Protein AF-A0A925ZIS6-F1 (afdb_monomer)

Structure (mmCIF, N/CA/C/O backbone):
data_AF-A0A925ZIS6-F1
#
_entry.id   AF-A0A925ZIS6-F1
#
loop_
_atom_site.group_PDB
_atom_site.id
_atom_site.type_symbol
_atom_site.label_atom_id
_atom_site.label_alt_id
_atom_site.label_comp_id
_atom_site.label_asym_id
_atom_site.label_entity_id
_atom_site.label_seq_id
_atom_site.pdbx_PDB_ins_code
_atom_site.Cartn_x
_atom_site.Cartn_y
_atom_site.Cartn_z
_atom_site.occupancy
_atom_site.B_iso_or_equiv
_atom_site.auth_seq_id
_atom_site.auth_comp_id
_atom_site.auth_asym_id
_atom_site.auth_atom_id
_atom_site.pdbx_PDB_model_num
ATOM 1 N N . MET A 1 1 ? 9.873 -11.933 -30.079 1.00 84.50 1 MET A N 1
ATOM 2 C CA . MET A 1 1 ? 8.401 -12.056 -29.984 1.00 84.50 1 MET A CA 1
ATOM 3 C C . MET A 1 1 ? 7.877 -11.234 -28.805 1.00 84.50 1 MET A C 1
ATOM 5 O O . MET A 1 1 ? 7.048 -10.374 -29.050 1.00 84.50 1 MET A O 1
ATOM 9 N N . LEU A 1 2 ? 8.442 -11.383 -27.595 1.00 93.62 2 LEU A N 1
ATOM 10 C CA . LEU A 1 2 ? 8.062 -10.607 -26.399 1.00 93.62 2 LEU A CA 1
ATOM 11 C C . LEU A 1 2 ? 8.342 -9.094 -26.489 1.00 93.62 2 LEU A C 1
ATOM 13 O O . LEU A 1 2 ? 7.431 -8.307 -26.281 1.00 93.62 2 LEU A O 1
ATOM 17 N N . GLU A 1 3 ? 9.557 -8.667 -26.852 1.00 96.12 3 GLU A N 1
ATOM 18 C CA . GLU A 1 3 ? 9.874 -7.224 -26.916 1.00 96.12 3 GLU A CA 1
ATOM 19 C C . GLU A 1 3 ? 8.992 -6.468 -27.918 1.00 96.12 3 GLU A C 1
ATOM 21 O O . GLU A 1 3 ? 8.440 -5.427 -27.593 1.00 96.12 3 GLU A O 1
ATOM 26 N N . LYS A 1 4 ? 8.772 -7.042 -29.109 1.00 96.81 4 LYS A N 1
ATOM 27 C CA . LYS A 1 4 ? 7.873 -6.461 -30.120 1.00 96.81 4 LYS A CA 1
ATOM 28 C C . LYS A 1 4 ? 6.432 -6.339 -29.620 1.00 96.81 4 LYS A C 1
ATOM 30 O O . LYS A 1 4 ? 5.750 -5.387 -29.984 1.00 96.81 4 LYS A O 1
ATOM 35 N N . PHE A 1 5 ? 5.973 -7.307 -28.824 1.00 97.44 5 PHE A N 1
ATOM 36 C CA . PHE A 1 5 ? 4.661 -7.253 -28.185 1.00 97.44 5 PHE A CA 1
ATOM 37 C C . PHE A 1 5 ? 4.609 -6.129 -27.144 1.00 97.44 5 PHE A C 1
ATOM 39 O O . PHE A 1 5 ? 3.707 -5.305 -27.203 1.00 97.44 5 PHE A O 1
ATOM 46 N N . ILE A 1 6 ? 5.616 -6.020 -26.272 1.00 97.75 6 ILE A N 1
ATOM 47 C CA . ILE A 1 6 ? 5.720 -4.932 -25.286 1.00 97.75 6 ILE A CA 1
ATOM 48 C C . ILE A 1 6 ? 5.711 -3.564 -25.975 1.00 97.75 6 ILE A C 1
ATOM 50 O O . ILE A 1 6 ? 4.934 -2.691 -25.611 1.00 97.75 6 ILE A O 1
ATOM 54 N N . GLU A 1 7 ? 6.531 -3.381 -27.007 1.00 96.75 7 GLU A N 1
ATOM 55 C CA . GLU A 1 7 ? 6.580 -2.134 -27.770 1.00 96.75 7 GLU A CA 1
ATOM 56 C C . GLU A 1 7 ? 5.257 -1.824 -28.483 1.00 96.75 7 GLU A C 1
ATOM 58 O O . GLU A 1 7 ? 4.902 -0.657 -28.632 1.00 96.75 7 GLU A O 1
ATOM 63 N N . HIS A 1 8 ? 4.534 -2.847 -28.953 1.00 97.69 8 HIS A N 1
ATOM 64 C CA . HIS A 1 8 ? 3.196 -2.675 -29.517 1.00 97.69 8 HIS A CA 1
ATOM 65 C C . HIS A 1 8 ? 2.206 -2.200 -28.451 1.00 97.69 8 HIS A C 1
ATOM 67 O O . HIS A 1 8 ? 1.573 -1.174 -28.663 1.00 97.69 8 HIS A O 1
ATOM 73 N N . GLU A 1 9 ? 2.144 -2.870 -27.298 1.00 98.06 9 GLU A N 1
ATOM 74 C CA . GLU A 1 9 ? 1.272 -2.502 -26.174 1.00 98.06 9 GLU A CA 1
ATOM 75 C C . GLU A 1 9 ? 1.576 -1.102 -25.636 1.00 98.06 9 GLU A C 1
ATOM 77 O O . GLU A 1 9 ? 0.665 -0.342 -25.320 1.00 98.06 9 GLU A O 1
ATOM 82 N N . MET A 1 10 ? 2.858 -0.736 -25.547 1.00 97.62 10 MET A N 1
ATOM 83 C CA . MET A 1 10 ? 3.256 0.603 -25.122 1.00 97.62 10 MET A CA 1
ATOM 84 C C . MET A 1 10 ? 2.797 1.678 -26.103 1.00 97.62 10 MET A C 1
ATOM 86 O O . MET A 1 10 ? 2.351 2.729 -25.659 1.00 97.62 10 MET A O 1
ATOM 90 N N . ARG A 1 11 ? 2.888 1.424 -27.416 1.00 97.00 11 ARG A N 1
ATOM 91 C CA . ARG A 1 11 ? 2.371 2.352 -28.432 1.00 97.00 11 ARG A CA 1
ATOM 92 C C . ARG A 1 11 ? 0.849 2.424 -28.421 1.00 97.00 11 ARG A C 1
ATOM 94 O O . ARG A 1 11 ? 0.315 3.513 -28.527 1.00 97.00 11 ARG A O 1
ATOM 101 N N . ASP A 1 12 ? 0.170 1.287 -28.302 1.00 98.06 12 ASP A N 1
ATOM 102 C CA . ASP A 1 12 ? -1.295 1.215 -28.310 1.00 98.06 12 ASP A CA 1
ATOM 103 C C . ASP A 1 12 ? -1.922 1.931 -27.101 1.00 98.06 12 ASP A C 1
ATOM 105 O O . ASP A 1 12 ? -2.974 2.553 -27.213 1.00 98.06 12 ASP A O 1
ATOM 109 N N . LYS A 1 13 ? -1.245 1.891 -25.946 1.00 97.75 13 LYS A N 1
ATOM 110 C CA . LYS A 1 13 ? -1.713 2.479 -24.678 1.00 97.75 13 LYS A CA 1
ATOM 111 C C . LYS A 1 13 ? -1.054 3.812 -24.323 1.00 97.75 13 LYS A C 1
ATOM 113 O O . LYS A 1 13 ? -1.213 4.269 -23.191 1.00 97.75 13 LYS A O 1
ATOM 118 N N . ASP A 1 14 ? -0.280 4.392 -25.239 1.00 96.62 14 ASP A N 1
ATOM 119 C CA . ASP A 1 14 ? 0.482 5.628 -25.024 1.00 96.62 14 ASP A CA 1
ATOM 120 C C . ASP A 1 14 ? 1.323 5.614 -23.726 1.00 96.62 14 ASP A C 1
ATOM 122 O O . ASP A 1 14 ? 1.402 6.597 -22.983 1.00 96.62 14 ASP A O 1
ATOM 126 N N . LEU A 1 15 ? 1.965 4.478 -23.422 1.00 96.50 15 LEU A N 1
ATOM 127 C CA . LEU A 1 15 ? 2.800 4.326 -22.230 1.00 96.50 15 LEU A CA 1
ATOM 128 C C . LEU A 1 15 ? 4.192 4.930 -22.479 1.00 96.50 15 LEU A C 1
ATOM 130 O O . LEU A 1 15 ? 4.930 4.430 -23.332 1.00 96.50 15 LEU A O 1
ATOM 134 N N . PRO A 1 16 ? 4.612 5.956 -21.715 1.00 95.88 16 PRO A N 1
ATOM 135 C CA . PRO A 1 16 ? 5.879 6.645 -21.963 1.00 95.88 16 PRO A CA 1
ATOM 136 C C . PRO A 1 16 ? 7.101 5.799 -21.589 1.00 95.88 16 PRO A C 1
ATOM 138 O O . PRO A 1 16 ? 8.155 5.920 -22.214 1.00 95.88 16 PRO A O 1
ATOM 141 N N . ALA A 1 17 ? 6.960 4.943 -20.576 1.00 97.50 17 ALA A N 1
ATOM 142 C CA . ALA A 1 17 ? 8.021 4.097 -20.059 1.00 97.50 17 ALA A CA 1
ATOM 143 C C . ALA A 1 17 ? 7.462 2.812 -19.451 1.00 97.50 17 ALA A C 1
ATOM 145 O O . ALA A 1 17 ? 6.381 2.815 -18.859 1.00 97.50 17 ALA A O 1
ATOM 146 N N . LEU A 1 18 ? 8.241 1.738 -19.541 1.00 97.38 18 LEU A N 1
ATOM 147 C CA . LEU A 1 18 ? 7.979 0.480 -18.857 1.00 97.38 18 LEU A CA 1
ATOM 148 C C . LEU A 1 18 ? 9.302 -0.214 -18.539 1.00 97.38 18 LEU A C 1
ATOM 150 O O . LEU A 1 18 ? 10.153 -0.325 -19.416 1.00 97.38 18 LEU A O 1
ATOM 154 N N . SER A 1 19 ? 9.440 -0.739 -17.326 1.00 97.75 19 SER A N 1
ATOM 155 C CA . SER A 1 19 ? 10.571 -1.588 -16.943 1.00 97.75 19 SER A CA 1
ATOM 156 C C . SER A 1 19 ? 10.059 -2.921 -16.434 1.00 97.75 19 SER A C 1
ATOM 158 O O . SER A 1 19 ? 9.133 -2.969 -15.627 1.00 97.75 19 SER A O 1
ATOM 160 N N . ILE A 1 20 ? 10.640 -4.007 -16.939 1.00 97.50 20 ILE A N 1
ATOM 161 C CA . ILE A 1 20 ? 10.211 -5.374 -16.645 1.00 97.50 20 ILE A CA 1
ATOM 162 C C . ILE A 1 20 ? 11.431 -6.195 -16.251 1.00 97.50 20 ILE A C 1
ATOM 164 O O . ILE A 1 20 ? 12.466 -6.122 -16.913 1.00 97.50 20 ILE A O 1
ATOM 168 N N . ALA A 1 21 ? 11.274 -7.015 -15.215 1.00 97.31 21 ALA A N 1
ATOM 169 C CA . ALA A 1 21 ? 12.175 -8.111 -14.891 1.00 97.31 21 ALA A CA 1
ATOM 170 C C . ALA A 1 21 ? 11.388 -9.428 -14.903 1.00 97.31 21 ALA A C 1
ATOM 172 O O . ALA A 1 21 ? 10.282 -9.499 -14.367 1.00 97.31 21 ALA A O 1
ATOM 173 N N . LEU A 1 22 ? 11.958 -10.458 -15.523 1.00 97.19 22 LEU A N 1
ATOM 174 C CA . LEU A 1 22 ? 11.495 -11.836 -15.450 1.00 97.19 22 LEU A CA 1
ATOM 175 C C . LEU A 1 22 ? 12.420 -12.593 -14.501 1.00 97.19 22 LEU A C 1
ATOM 177 O O . LEU A 1 22 ? 13.633 -12.649 -14.719 1.00 97.19 22 LEU A O 1
ATOM 181 N N . VAL A 1 23 ? 11.830 -13.161 -13.456 1.00 97.75 23 VAL A N 1
ATOM 182 C CA . VAL A 1 23 ? 12.528 -13.966 -12.455 1.00 97.75 23 VAL A CA 1
ATOM 183 C C . VAL A 1 23 ? 12.071 -15.408 -12.607 1.00 97.75 23 VAL A C 1
ATOM 185 O O . VAL A 1 23 ? 10.868 -15.662 -12.654 1.00 97.75 23 VAL A O 1
ATOM 188 N N . ASP A 1 24 ? 13.029 -16.323 -12.696 1.00 97.56 24 ASP A N 1
ATOM 189 C CA . ASP A 1 24 ? 12.806 -17.766 -12.632 1.00 97.56 24 ASP A CA 1
ATOM 190 C C . ASP A 1 24 ? 13.593 -18.322 -11.441 1.00 97.56 24 ASP A C 1
ATOM 192 O O . ASP A 1 24 ? 14.784 -18.034 -11.286 1.00 97.56 24 ASP A O 1
ATOM 196 N N . ASP A 1 25 ? 12.898 -19.043 -10.561 1.00 94.56 25 ASP A N 1
ATOM 197 C CA . ASP A 1 25 ? 13.350 -19.377 -9.205 1.00 94.56 25 ASP A CA 1
ATOM 198 C C . ASP A 1 25 ? 13.858 -18.133 -8.438 1.00 94.56 25 ASP A C 1
ATOM 200 O O . ASP A 1 25 ? 13.067 -17.309 -7.975 1.00 94.56 25 ASP A O 1
ATOM 204 N N . GLN A 1 26 ? 15.177 -17.966 -8.338 1.00 97.00 26 GLN A N 1
ATOM 205 C CA . GLN A 1 26 ? 15.850 -16.872 -7.627 1.00 97.00 26 GLN A CA 1
ATOM 206 C C . GLN A 1 26 ? 16.752 -16.044 -8.553 1.00 97.00 26 GLN A C 1
ATOM 208 O O . GLN A 1 26 ? 17.564 -15.243 -8.085 1.00 97.00 26 GLN A O 1
ATOM 213 N N . GLN A 1 27 ? 16.645 -16.242 -9.870 1.00 97.56 27 GLN A N 1
ATOM 214 C CA . GLN A 1 27 ? 17.498 -15.595 -10.861 1.00 97.56 27 GLN A CA 1
ATOM 215 C C . GLN A 1 27 ? 16.696 -14.687 -11.786 1.00 97.56 27 GLN A C 1
ATOM 217 O O . GLN A 1 27 ? 15.666 -15.066 -12.341 1.00 97.56 27 GLN A O 1
ATOM 222 N N . ILE A 1 28 ? 17.214 -13.478 -12.001 1.00 97.62 28 ILE A N 1
ATOM 223 C CA . ILE A 1 28 ? 16.727 -12.597 -13.061 1.00 97.62 28 ILE A CA 1
ATOM 224 C C .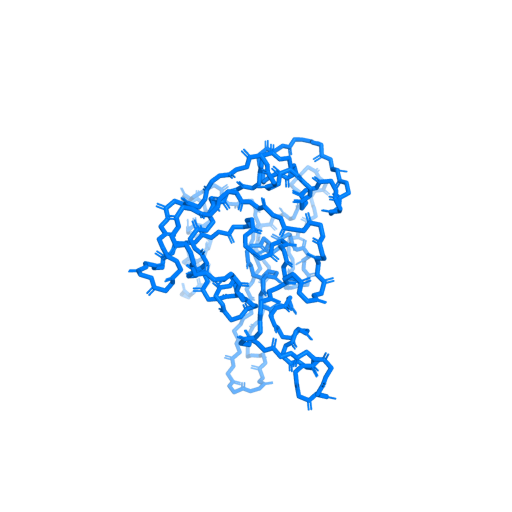 ILE A 1 28 ? 17.235 -13.164 -14.386 1.00 97.62 28 ILE A C 1
ATOM 226 O O . ILE A 1 28 ? 18.411 -13.026 -14.716 1.00 97.62 28 ILE A O 1
ATOM 230 N N . VAL A 1 29 ? 16.351 -13.804 -15.147 1.00 97.62 29 VAL A N 1
ATOM 231 C CA . VAL A 1 29 ? 16.695 -14.393 -16.453 1.00 97.62 29 VAL A CA 1
ATOM 232 C C . VAL A 1 29 ? 16.635 -13.364 -17.582 1.00 97.62 29 VAL A C 1
ATOM 234 O O . VAL A 1 29 ? 17.226 -13.565 -18.641 1.00 97.62 29 VAL A O 1
ATOM 237 N N . TRP A 1 30 ? 15.936 -12.247 -17.361 1.00 97.94 30 TRP A N 1
ATOM 238 C CA . TRP A 1 30 ? 15.875 -11.114 -18.281 1.00 97.94 30 TRP A CA 1
ATOM 239 C C . TRP A 1 30 ? 15.346 -9.868 -17.564 1.00 97.94 30 TRP A C 1
ATOM 241 O O . TRP A 1 30 ? 14.383 -9.959 -16.806 1.00 97.94 30 TRP A O 1
ATOM 251 N N . ALA A 1 31 ? 15.926 -8.697 -17.825 1.00 97.94 31 ALA A N 1
ATOM 252 C CA . ALA A 1 31 ? 15.375 -7.424 -17.374 1.00 97.94 31 ALA A CA 1
ATOM 253 C C . ALA A 1 31 ? 15.691 -6.310 -18.374 1.00 97.94 31 ALA A C 1
ATOM 255 O O . ALA A 1 31 ? 16.788 -6.264 -18.934 1.00 97.94 31 ALA A O 1
ATOM 256 N N . LYS A 1 32 ? 14.723 -5.426 -18.627 1.00 98.19 32 LYS A N 1
ATOM 257 C CA . LYS A 1 32 ? 14.860 -4.350 -19.613 1.00 98.19 32 LYS A CA 1
ATOM 258 C C . LYS A 1 32 ? 13.897 -3.198 -19.340 1.00 98.19 32 LYS A C 1
ATOM 260 O O . LYS A 1 32 ? 12.776 -3.410 -18.879 1.00 98.19 32 LYS A O 1
ATOM 265 N N . GLY A 1 33 ? 14.344 -1.988 -19.671 1.00 98.06 33 GLY A N 1
ATOM 266 C CA . GLY A 1 33 ? 13.502 -0.799 -19.778 1.00 98.06 33 GLY A CA 1
ATOM 267 C C . GLY A 1 33 ? 13.157 -0.477 -21.233 1.00 98.06 33 GLY A C 1
ATOM 268 O O . GLY A 1 33 ? 13.931 -0.755 -22.150 1.00 98.06 33 GLY A O 1
ATOM 269 N N . PHE A 1 34 ? 11.984 0.106 -21.434 1.00 98.06 34 PHE A N 1
ATOM 270 C CA . PHE A 1 34 ? 11.423 0.498 -22.721 1.00 98.06 34 PHE A CA 1
ATOM 271 C C . PHE A 1 34 ? 10.906 1.933 -22.629 1.00 98.06 34 PHE A C 1
ATOM 273 O O . PHE A 1 34 ? 10.336 2.327 -21.610 1.00 98.06 34 PHE A O 1
ATOM 280 N N . GLY A 1 35 ? 11.060 2.702 -23.707 1.00 97.00 35 GLY A N 1
ATOM 281 C CA . GLY A 1 35 ? 10.645 4.104 -23.748 1.00 97.00 35 GLY A CA 1
ATOM 282 C C . GLY A 1 35 ? 11.566 5.028 -22.944 1.00 97.00 35 GLY A C 1
ATOM 283 O O . GLY A 1 35 ? 12.763 4.771 -22.801 1.00 97.00 35 GLY A O 1
ATOM 284 N N . PHE A 1 36 ? 11.007 6.125 -22.438 1.00 97.69 36 PHE A N 1
ATOM 285 C CA . PHE A 1 36 ? 11.748 7.185 -21.757 1.00 97.69 36 PHE A CA 1
ATOM 286 C C . PHE A 1 36 ? 11.130 7.490 -20.396 1.00 97.69 36 PHE A C 1
ATOM 288 O O . PHE A 1 36 ? 9.984 7.928 -20.318 1.00 97.69 36 PHE A O 1
ATOM 295 N N . ALA A 1 37 ? 11.913 7.314 -19.330 1.00 96.50 37 ALA A N 1
ATOM 296 C CA . ALA A 1 37 ? 11.540 7.743 -17.983 1.00 96.50 37 ALA A CA 1
ATOM 297 C C . ALA A 1 37 ? 11.261 9.256 -17.932 1.00 96.50 37 ALA A C 1
ATOM 299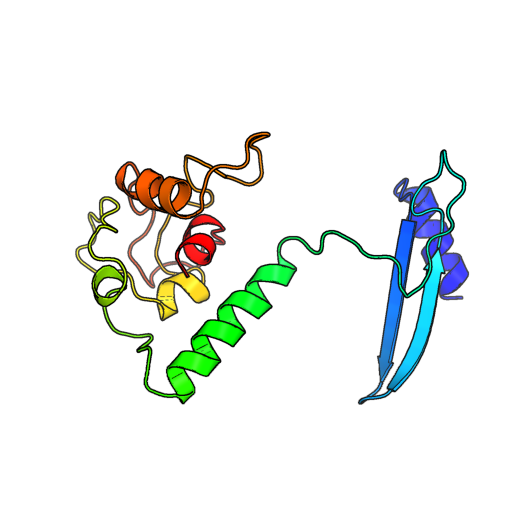 O O . ALA A 1 37 ? 10.370 9.703 -17.213 1.00 96.50 37 ALA A O 1
ATOM 300 N N . ASP A 1 38 ? 11.978 10.027 -18.756 1.00 96.00 38 ASP A N 1
ATOM 301 C CA . ASP A 1 38 ? 11.654 11.414 -19.076 1.00 96.00 38 ASP A CA 1
ATOM 302 C C . ASP A 1 38 ? 11.862 11.657 -20.575 1.00 96.00 38 ASP A C 1
ATOM 304 O O . ASP A 1 38 ? 12.990 11.748 -21.067 1.00 96.00 38 ASP A O 1
ATOM 308 N N . ALA A 1 39 ? 10.761 11.775 -21.317 1.00 92.00 39 ALA A N 1
ATOM 309 C CA . ALA A 1 39 ? 10.801 12.008 -22.757 1.00 92.00 39 ALA A CA 1
ATOM 310 C C . ALA A 1 39 ? 11.357 13.394 -23.134 1.00 92.00 39 ALA A C 1
ATOM 312 O O . ALA A 1 39 ? 11.983 13.531 -24.186 1.00 92.00 39 ALA A O 1
ATOM 313 N N . LYS A 1 40 ? 11.171 14.422 -22.290 1.00 94.75 40 LYS A N 1
ATOM 314 C CA . LYS A 1 40 ? 11.673 15.783 -22.553 1.00 94.75 40 LYS A CA 1
ATOM 315 C C . LYS A 1 40 ? 13.181 15.846 -22.354 1.00 94.75 40 LYS A C 1
ATOM 317 O O . LYS A 1 40 ? 13.887 16.383 -23.205 1.00 94.75 40 LYS A O 1
ATOM 322 N N . ALA A 1 41 ? 13.666 15.260 -21.263 1.00 96.38 41 ALA A N 1
ATOM 323 C CA . ALA A 1 41 ? 15.093 15.149 -20.974 1.00 96.38 41 ALA A CA 1
ATOM 324 C C . ALA A 1 41 ? 15.785 14.024 -21.770 1.00 96.38 41 ALA A C 1
ATOM 326 O O . ALA A 1 41 ? 17.004 13.888 -21.696 1.00 96.38 41 ALA A O 1
ATOM 327 N N . LYS A 1 42 ? 15.022 13.235 -22.545 1.00 95.06 42 LYS A N 1
ATOM 328 C CA . LYS A 1 42 ? 15.485 12.058 -23.301 1.00 95.06 42 LYS A CA 1
ATOM 329 C C . LYS A 1 42 ? 16.199 11.029 -22.421 1.00 95.06 42 LYS A C 1
ATOM 331 O O . LYS A 1 42 ? 17.157 10.395 -22.855 1.00 95.06 42 LYS A O 1
ATOM 336 N N . ILE A 1 43 ? 15.720 10.849 -21.192 1.00 97.69 43 ILE A N 1
ATOM 337 C CA . ILE A 1 43 ? 16.248 9.852 -20.260 1.00 97.69 43 ILE A CA 1
ATOM 338 C C . ILE A 1 43 ? 15.578 8.513 -20.583 1.00 97.69 43 ILE A C 1
ATOM 340 O O . ILE A 1 43 ? 14.362 8.398 -20.388 1.00 97.69 43 ILE A O 1
ATOM 344 N N . PRO A 1 44 ? 16.313 7.511 -21.102 1.00 97.88 44 PRO A N 1
ATOM 345 C CA . PRO A 1 44 ? 15.737 6.205 -21.394 1.00 97.88 44 PRO A CA 1
ATOM 346 C C . PRO A 1 44 ? 15.318 5.514 -20.097 1.00 97.88 44 PRO A C 1
ATOM 348 O O . PRO A 1 44 ? 15.985 5.643 -19.070 1.00 97.88 44 PRO A O 1
ATOM 351 N N . ALA A 1 45 ? 14.220 4.764 -20.145 1.00 98.19 45 ALA A N 1
ATOM 352 C CA . ALA A 1 45 ? 13.913 3.835 -19.067 1.00 98.19 45 ALA A CA 1
ATOM 353 C C . ALA A 1 45 ? 14.886 2.647 -19.114 1.00 98.19 45 ALA A C 1
ATOM 355 O O . ALA A 1 45 ? 15.233 2.144 -20.184 1.00 98.19 45 ALA A O 1
ATOM 356 N N . THR A 1 46 ? 15.293 2.171 -17.945 1.00 98.19 46 THR A N 1
ATOM 357 C CA . THR A 1 46 ? 16.145 0.991 -17.741 1.00 98.19 46 THR A CA 1
ATOM 358 C C . THR A 1 46 ? 15.481 0.044 -16.746 1.00 98.19 46 THR A C 1
ATOM 360 O O . THR A 1 46 ? 14.504 0.419 -16.094 1.00 98.19 46 THR A O 1
ATOM 363 N N . ALA A 1 47 ? 16.000 -1.175 -16.589 1.00 97.50 47 ALA A N 1
ATOM 364 C CA . ALA A 1 47 ? 15.484 -2.114 -15.590 1.00 97.50 47 ALA A CA 1
ATOM 365 C C . ALA A 1 47 ? 15.531 -1.544 -14.153 1.00 97.50 47 ALA A C 1
ATOM 367 O O . ALA A 1 47 ? 14.734 -1.931 -13.306 1.00 97.50 47 ALA A O 1
ATOM 368 N N . GLU A 1 48 ? 16.416 -0.580 -13.908 1.00 97.44 48 GLU A N 1
ATOM 369 C CA . GLU A 1 48 ? 16.684 0.073 -12.625 1.00 97.44 48 GLU A CA 1
ATOM 370 C C . GLU A 1 48 ? 15.921 1.396 -12.444 1.00 97.44 48 GLU A C 1
ATOM 372 O O . GLU A 1 48 ? 16.092 2.078 -11.433 1.00 97.44 48 GLU A O 1
ATOM 377 N N . THR A 1 49 ? 15.094 1.800 -13.414 1.00 97.69 49 THR A N 1
ATOM 378 C CA . THR A 1 49 ? 14.297 3.027 -13.288 1.00 97.69 49 THR A CA 1
ATOM 379 C C . THR A 1 49 ? 13.347 2.926 -12.096 1.00 97.69 49 THR A C 1
ATOM 381 O O . THR A 1 49 ? 12.610 1.953 -11.946 1.00 97.69 49 THR A O 1
ATOM 384 N N . VAL A 1 50 ? 13.356 3.948 -11.238 1.00 96.25 50 VAL A N 1
ATOM 385 C CA . VAL A 1 50 ? 12.515 4.000 -10.038 1.00 96.25 50 VAL A CA 1
ATOM 386 C C . VAL A 1 50 ? 11.145 4.571 -10.385 1.00 96.25 50 VAL A C 1
ATOM 388 O O . VAL A 1 50 ? 11.031 5.669 -10.927 1.00 96.25 50 VAL A O 1
ATOM 391 N N . TYR A 1 51 ? 10.097 3.843 -10.000 1.00 95.44 51 TYR A N 1
ATOM 392 C CA . TYR A 1 51 ? 8.703 4.242 -10.175 1.00 95.44 51 TYR A CA 1
ATOM 393 C C . TYR A 1 51 ? 7.998 4.356 -8.825 1.00 95.44 51 TYR A C 1
ATOM 395 O O . TYR A 1 51 ? 8.327 3.661 -7.862 1.00 95.44 51 TYR A O 1
ATOM 403 N N . ARG A 1 52 ? 6.950 5.183 -8.760 1.00 93.19 52 ARG A N 1
ATOM 404 C CA . ARG A 1 52 ? 5.998 5.126 -7.644 1.00 93.19 52 ARG A CA 1
ATOM 405 C C . ARG A 1 52 ? 5.180 3.841 -7.769 1.00 93.19 52 ARG A C 1
ATOM 407 O O . ARG A 1 52 ? 4.289 3.757 -8.606 1.00 93.19 52 ARG A O 1
ATOM 414 N N . VAL A 1 53 ? 5.453 2.860 -6.911 1.00 93.81 53 VAL A N 1
ATOM 415 C CA . VAL A 1 53 ? 4.821 1.525 -6.963 1.00 93.81 53 VAL A CA 1
ATOM 416 C C . VAL A 1 53 ? 3.371 1.487 -6.451 1.00 93.81 53 VAL A C 1
ATOM 418 O O . VAL A 1 53 ? 2.682 0.474 -6.572 1.00 93.81 53 VAL A O 1
ATOM 421 N N . GLY A 1 54 ? 2.881 2.593 -5.883 1.00 93.56 54 GLY A N 1
ATOM 422 C CA . GLY A 1 54 ? 1.486 2.748 -5.475 1.00 93.56 54 GLY A CA 1
ATOM 423 C C . GLY A 1 54 ? 1.030 1.657 -4.505 1.00 93.56 54 GLY A C 1
ATOM 424 O O . GLY A 1 54 ? 1.607 1.470 -3.441 1.00 93.56 54 GLY A O 1
ATOM 425 N N . SER A 1 55 ? -0.026 0.925 -4.861 1.00 96.12 55 SER A N 1
ATOM 426 C CA . SER A 1 55 ? -0.650 -0.047 -3.950 1.00 96.12 55 SER A CA 1
ATOM 427 C C . SER A 1 55 ? 0.226 -1.255 -3.607 1.00 96.12 55 SER A C 1
ATOM 429 O O . SER A 1 55 ? -0.072 -1.927 -2.624 1.00 96.12 55 SER A O 1
ATOM 431 N N . VAL A 1 56 ? 1.324 -1.491 -4.332 1.00 96.88 56 VAL A N 1
ATOM 432 C CA . VAL A 1 56 ? 2.333 -2.497 -3.952 1.00 96.88 56 VAL A CA 1
ATOM 433 C C . VAL A 1 56 ? 2.964 -2.164 -2.593 1.00 96.88 56 VAL A C 1
ATOM 435 O O . VAL A 1 56 ? 3.308 -3.073 -1.844 1.00 96.88 56 VAL A O 1
ATOM 438 N N . SER A 1 57 ? 3.033 -0.881 -2.211 1.00 96.00 57 SER A N 1
ATOM 439 C CA . SER A 1 57 ? 3.581 -0.444 -0.919 1.00 96.00 57 SER A CA 1
ATOM 440 C C . SER A 1 57 ? 2.893 -1.079 0.297 1.00 96.00 57 SER A C 1
ATOM 442 O O . SER A 1 57 ? 3.533 -1.224 1.331 1.00 96.00 57 SER A O 1
ATOM 444 N N . LYS A 1 58 ? 1.627 -1.506 0.179 1.00 97.25 58 LYS A N 1
ATOM 445 C CA . LYS A 1 58 ? 0.870 -2.124 1.284 1.00 97.25 58 LYS A CA 1
ATOM 446 C C . LYS A 1 58 ? 1.512 -3.411 1.793 1.00 97.25 58 LYS A C 1
ATOM 448 O O . LYS A 1 58 ? 1.525 -3.642 2.993 1.00 97.25 58 LYS A O 1
ATOM 453 N N . LEU A 1 59 ? 2.102 -4.200 0.890 1.00 97.31 59 LEU A N 1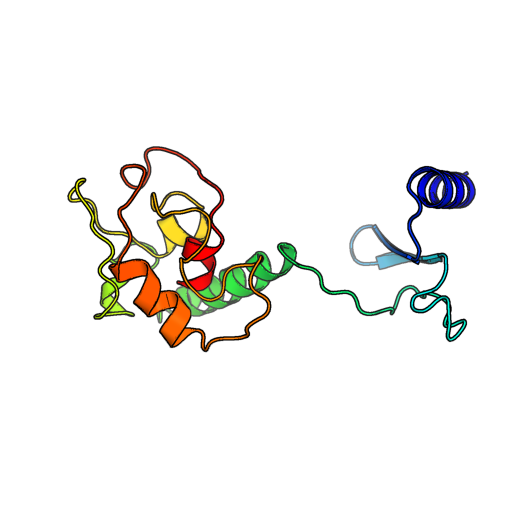
ATOM 454 C CA . LEU A 1 59 ? 2.786 -5.440 1.260 1.00 97.31 59 LEU A CA 1
ATOM 455 C C . LEU A 1 59 ? 3.934 -5.172 2.237 1.00 97.31 59 LEU A C 1
ATOM 457 O O . LEU A 1 59 ? 4.136 -5.940 3.167 1.00 97.31 59 LEU A O 1
ATOM 461 N N . PHE A 1 60 ? 4.655 -4.062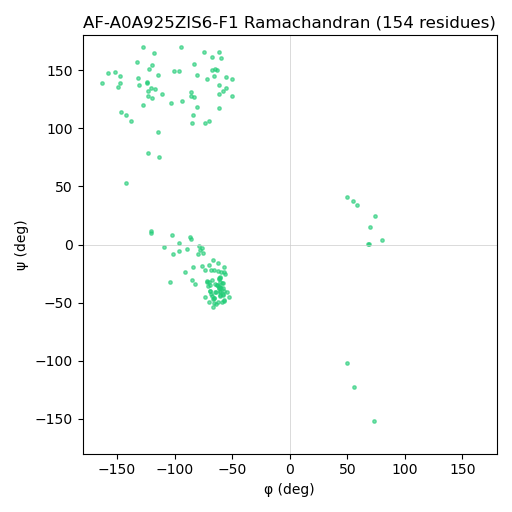 2.065 1.00 97.69 60 PHE A N 1
ATOM 462 C CA . PHE A 1 60 ? 5.745 -3.692 2.964 1.00 97.69 60 PHE A CA 1
ATOM 463 C C . PHE A 1 60 ? 5.231 -3.281 4.348 1.00 97.69 60 PHE A C 1
ATOM 465 O O . PHE A 1 60 ? 5.819 -3.687 5.348 1.00 97.69 60 PHE A O 1
ATOM 472 N N . THR A 1 61 ? 4.122 -2.536 4.413 1.00 97.19 61 THR A N 1
ATOM 473 C CA . THR A 1 61 ? 3.434 -2.217 5.676 1.00 97.19 61 THR A CA 1
ATOM 474 C C . THR A 1 61 ? 3.007 -3.494 6.401 1.00 97.19 61 THR A C 1
ATOM 476 O O . THR A 1 61 ? 3.344 -3.684 7.568 1.00 97.19 61 THR A O 1
ATOM 479 N N . ASP A 1 62 ? 2.344 -4.412 5.696 1.00 97.94 62 ASP A N 1
ATOM 480 C CA . ASP A 1 62 ? 1.851 -5.652 6.295 1.00 97.94 62 ASP A CA 1
ATOM 481 C C . ASP A 1 62 ? 2.998 -6.555 6.776 1.00 97.94 62 ASP A C 1
ATOM 483 O O . ASP A 1 62 ? 2.926 -7.114 7.871 1.00 97.94 62 ASP A O 1
ATOM 487 N N . ILE A 1 63 ? 4.089 -6.660 6.006 1.00 98.44 63 ILE A N 1
ATOM 488 C CA . ILE A 1 63 ? 5.299 -7.397 6.407 1.00 98.44 63 ILE A CA 1
ATOM 489 C C . ILE A 1 63 ? 5.900 -6.798 7.681 1.00 98.44 63 ILE A C 1
ATOM 491 O O . ILE A 1 63 ? 6.242 -7.548 8.594 1.00 98.44 63 ILE A O 1
ATOM 495 N N . ALA A 1 64 ? 6.003 -5.469 7.779 1.00 98.44 64 ALA A N 1
ATOM 496 C CA . ALA A 1 64 ? 6.544 -4.813 8.968 1.00 98.44 64 ALA A CA 1
ATOM 497 C C . ALA A 1 64 ? 5.708 -5.125 10.223 1.00 98.44 64 ALA A C 1
ATOM 499 O O . ALA A 1 64 ? 6.266 -5.414 11.283 1.00 98.44 64 ALA A O 1
ATOM 500 N N . ILE A 1 65 ? 4.377 -5.147 10.105 1.00 98.44 65 ILE A N 1
ATOM 501 C CA . ILE A 1 65 ? 3.496 -5.554 11.207 1.00 98.44 65 ILE A CA 1
ATOM 502 C C . ILE A 1 65 ? 3.681 -7.022 11.559 1.00 98.44 65 ILE A C 1
ATOM 504 O O . ILE A 1 65 ? 3.821 -7.344 12.737 1.00 98.44 65 ILE A O 1
ATOM 508 N N . MET A 1 66 ? 3.729 -7.915 10.570 1.00 98.69 66 MET A N 1
ATOM 509 C CA . MET A 1 66 ? 3.927 -9.342 10.829 1.00 98.69 66 MET A CA 1
ATOM 510 C C . MET A 1 66 ? 5.272 -9.621 11.510 1.00 98.69 66 MET A C 1
ATOM 512 O O . MET A 1 66 ? 5.310 -10.409 12.449 1.00 98.69 66 MET A O 1
ATOM 516 N N . GLN A 1 67 ? 6.343 -8.906 11.152 1.00 98.81 67 GLN A N 1
ATOM 517 C CA . GLN A 1 67 ? 7.628 -8.990 11.858 1.00 98.81 67 GLN A CA 1
ATOM 518 C C . GLN A 1 67 ? 7.518 -8.563 13.331 1.00 98.81 67 GLN A C 1
ATOM 520 O O . GLN A 1 67 ? 8.167 -9.144 14.202 1.00 98.81 67 GLN A O 1
ATOM 525 N N . LEU A 1 68 ? 6.701 -7.552 13.644 1.00 98.75 68 LEU A N 1
ATOM 526 C CA . LEU A 1 68 ? 6.441 -7.140 15.028 1.00 98.75 68 LEU A CA 1
ATOM 527 C C . LEU A 1 68 ? 5.562 -8.152 15.780 1.00 98.75 68 LEU A C 1
ATOM 529 O O . LEU A 1 68 ? 5.748 -8.334 16.985 1.00 98.75 68 LEU A O 1
ATOM 533 N N . VAL A 1 69 ? 4.640 -8.826 15.089 1.00 98.69 69 VAL A N 1
ATOM 534 C CA . VAL A 1 69 ? 3.837 -9.932 15.638 1.00 98.69 69 VAL A CA 1
ATOM 535 C C . VAL A 1 69 ? 4.722 -11.133 15.971 1.00 98.69 69 VAL A C 1
ATOM 537 O O . VAL A 1 69 ? 4.631 -11.662 17.074 1.00 98.69 69 VAL A O 1
ATOM 540 N N . GLU A 1 70 ? 5.634 -11.520 15.078 1.00 98.75 70 GLU A N 1
ATOM 541 C CA . GLU A 1 70 ? 6.614 -12.595 15.314 1.00 98.75 70 GLU A CA 1
ATOM 542 C C . GLU A 1 70 ? 7.508 -12.309 16.530 1.00 98.75 70 GLU A C 1
ATOM 544 O O . GLU A 1 70 ? 7.872 -13.217 17.274 1.00 98.75 70 GLU A O 1
ATOM 549 N N . GLN A 1 71 ? 7.813 -11.032 16.781 1.00 98.69 71 GLN A N 1
ATOM 550 C CA . GLN A 1 71 ? 8.553 -10.576 17.964 1.00 98.69 71 GLN A CA 1
ATOM 551 C C . GLN A 1 71 ? 7.691 -10.488 19.239 1.00 98.69 71 GLN A C 1
ATOM 553 O O . GLN A 1 71 ? 8.198 -10.075 20.283 1.00 98.69 71 GLN A O 1
ATOM 558 N N . GLY A 1 72 ? 6.393 -10.799 19.170 1.00 98.19 72 GLY A N 1
ATOM 559 C CA . GLY A 1 72 ? 5.449 -10.682 20.286 1.00 98.19 72 GLY A CA 1
ATOM 560 C C . GLY A 1 72 ? 5.123 -9.241 20.698 1.00 98.19 72 GLY A C 1
ATOM 561 O O . GLY A 1 72 ? 4.592 -9.019 21.785 1.00 98.19 72 GLY A O 1
ATOM 562 N N . LYS A 1 73 ? 5.454 -8.245 19.863 1.00 98.44 73 LYS A N 1
ATOM 563 C CA . LYS A 1 73 ? 5.226 -6.815 20.151 1.00 98.44 73 LYS A CA 1
ATOM 564 C C . LYS A 1 73 ? 3.821 -6.357 19.775 1.00 98.44 73 LYS A C 1
ATOM 566 O O . LYS A 1 73 ? 3.286 -5.451 20.411 1.00 98.44 73 LYS A O 1
ATOM 571 N N . LEU A 1 74 ? 3.236 -6.975 18.752 1.00 98.50 74 LEU A N 1
ATOM 572 C CA . LEU A 1 74 ? 1.875 -6.715 18.295 1.00 98.50 74 LEU A CA 1
ATOM 573 C C . LEU A 1 74 ? 1.043 -7.998 18.323 1.00 98.50 74 LEU A C 1
ATOM 575 O O . LEU A 1 74 ? 1.560 -9.096 18.149 1.00 98.50 74 LEU A O 1
ATOM 579 N N . ASP A 1 75 ? -0.259 -7.831 18.523 1.00 98.62 75 ASP A N 1
ATOM 580 C CA . ASP A 1 75 ? -1.272 -8.876 18.464 1.00 98.62 75 ASP A CA 1
ATOM 581 C C . ASP A 1 75 ? -2.309 -8.455 17.416 1.00 98.62 75 ASP A C 1
ATOM 583 O O . ASP A 1 75 ? -2.817 -7.331 17.430 1.00 98.62 75 ASP A O 1
ATOM 587 N N . LEU A 1 76 ? -2.586 -9.345 16.467 1.00 98.62 76 LEU A N 1
ATOM 588 C CA . LEU A 1 76 ? -3.466 -9.058 15.338 1.00 98.62 76 LEU A CA 1
ATOM 589 C C . LEU A 1 76 ? -4.948 -9.009 15.720 1.00 98.62 76 LEU A C 1
ATOM 591 O O . LEU A 1 76 ? -5.744 -8.427 14.975 1.00 98.62 76 LEU A O 1
ATOM 595 N N . ASP A 1 77 ? -5.317 -9.640 16.834 1.00 98.19 77 ASP A N 1
ATOM 596 C CA . ASP A 1 77 ? -6.701 -9.961 17.189 1.00 98.19 77 ASP A CA 1
ATOM 597 C C . ASP A 1 77 ? -7.239 -9.128 18.359 1.00 98.19 77 ASP A C 1
ATOM 599 O O . ASP A 1 77 ? -8.425 -9.196 18.691 1.00 98.19 77 ASP A O 1
ATOM 603 N N . VAL A 1 78 ? -6.405 -8.263 18.936 1.00 98.56 78 VAL A N 1
ATOM 604 C CA . VAL A 1 78 ? -6.840 -7.253 19.908 1.00 98.56 78 VAL A CA 1
ATOM 605 C C . VAL A 1 78 ? -7.380 -6.003 19.203 1.00 98.56 78 VAL A C 1
ATOM 607 O O . VAL A 1 78 ? -7.006 -5.715 18.060 1.00 98.56 78 VAL A O 1
ATOM 610 N N . PRO A 1 79 ? -8.258 -5.220 19.861 1.00 98.31 79 PRO A N 1
ATOM 611 C CA . PRO A 1 79 ? -8.713 -3.947 19.316 1.00 98.31 79 PRO A CA 1
ATOM 612 C C . PRO A 1 79 ? -7.532 -3.030 18.984 1.00 98.31 79 PRO A C 1
ATOM 614 O O . PRO A 1 79 ? -6.640 -2.844 19.812 1.00 98.31 79 PRO A O 1
ATOM 617 N N . VAL A 1 80 ? -7.553 -2.402 17.806 1.00 98.19 80 VAL A N 1
ATOM 618 C CA . VAL A 1 80 ? -6.490 -1.484 17.357 1.00 98.19 80 VAL A CA 1
ATOM 619 C C . VAL A 1 80 ? -6.321 -0.288 18.301 1.00 98.19 80 VAL A C 1
ATOM 621 O O . VAL A 1 80 ? -5.232 0.266 18.421 1.00 98.19 80 VAL A O 1
ATOM 624 N N . THR A 1 81 ? -7.366 0.052 19.061 1.00 97.81 81 THR A N 1
ATOM 625 C CA . THR A 1 81 ? -7.332 1.078 20.112 1.00 97.81 81 THR A CA 1
ATOM 626 C C . THR A 1 81 ? -6.366 0.769 21.251 1.00 97.81 81 THR A C 1
ATOM 628 O O . THR A 1 81 ? -5.983 1.679 21.980 1.00 97.81 81 THR A O 1
ATOM 631 N N . ARG A 1 82 ? -5.907 -0.483 21.387 1.00 98.19 82 ARG A N 1
ATOM 632 C CA . ARG A 1 82 ? -4.789 -0.834 22.273 1.00 98.19 82 ARG A CA 1
ATOM 633 C C . ARG A 1 82 ? -3.496 -0.105 21.887 1.00 98.19 82 ARG A C 1
ATOM 635 O O . ARG A 1 82 ? -2.693 0.189 22.766 1.00 98.19 82 ARG A O 1
ATOM 642 N N . TYR A 1 83 ? -3.302 0.162 20.597 1.00 97.38 83 TYR A N 1
ATOM 643 C CA . TYR A 1 83 ? -2.123 0.834 20.043 1.00 97.38 83 TYR A CA 1
ATOM 644 C C . TYR A 1 83 ? -2.410 2.295 19.676 1.00 97.38 83 TYR A C 1
ATOM 646 O O . TYR A 1 83 ? -1.531 3.142 19.797 1.00 97.38 83 TYR A O 1
ATOM 654 N N . LEU A 1 84 ? -3.646 2.590 19.260 1.00 97.25 84 LEU A N 1
ATOM 655 C CA . LEU A 1 84 ? -4.111 3.914 18.847 1.00 97.25 84 LEU A CA 1
ATOM 656 C C . LEU A 1 84 ? -5.324 4.343 19.697 1.00 97.25 84 LEU A C 1
ATOM 658 O O . LEU A 1 84 ? -6.458 4.227 19.231 1.00 97.25 84 LEU A O 1
ATOM 662 N N . PRO A 1 85 ? -5.133 4.820 20.942 1.00 97.00 85 PRO A N 1
ATOM 663 C CA . PRO A 1 85 ? -6.240 5.106 21.864 1.00 97.00 85 PRO A CA 1
ATOM 664 C C . PRO A 1 85 ? -7.215 6.169 21.336 1.00 97.00 85 PRO A C 1
ATOM 666 O O . PRO A 1 85 ? -8.408 6.102 21.624 1.00 97.00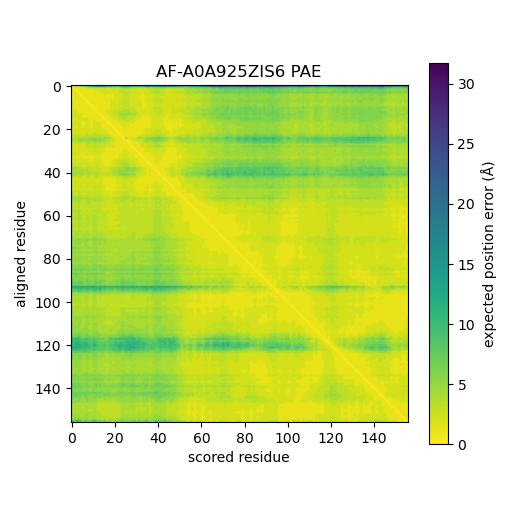 85 PRO A O 1
ATOM 669 N N . ASP A 1 86 ? -6.732 7.090 20.501 1.00 96.62 86 ASP A N 1
ATOM 670 C CA . ASP A 1 86 ? -7.543 8.146 19.892 1.00 96.62 86 ASP A CA 1
ATOM 671 C C . ASP A 1 86 ? -8.241 7.710 18.590 1.00 96.62 86 ASP A C 1
ATOM 673 O O . ASP A 1 86 ? -8.896 8.527 17.943 1.00 96.62 86 ASP A O 1
ATOM 677 N N . PHE A 1 87 ? -8.141 6.441 18.181 1.00 97.81 87 PHE A N 1
ATOM 678 C CA . PHE A 1 87 ? -8.828 5.916 16.998 1.00 97.81 87 PHE A CA 1
ATOM 679 C C . PHE A 1 87 ? -10.263 5.482 17.332 1.00 97.81 87 PHE A C 1
ATOM 681 O O . PHE A 1 87 ? -10.496 4.426 17.919 1.00 97.81 87 PHE A O 1
ATOM 688 N N . HIS A 1 88 ? -11.249 6.282 16.935 1.00 97.19 88 HIS A N 1
ATOM 689 C CA . HIS A 1 88 ? -12.661 6.083 17.271 1.00 97.19 88 HIS A CA 1
ATOM 690 C C . HIS A 1 88 ? -13.637 6.444 16.128 1.00 97.19 88 HIS A C 1
ATOM 692 O O . HIS A 1 88 ? -14.603 7.181 16.351 1.00 97.19 88 HIS A O 1
ATOM 698 N N . PRO A 1 89 ? -13.470 5.902 14.902 1.00 97.88 89 PRO A N 1
ATOM 699 C CA . PRO A 1 89 ? -14.502 6.018 13.872 1.00 97.88 89 PRO A CA 1
ATOM 700 C C . PRO A 1 89 ? -15.838 5.469 14.388 1.00 97.88 89 PRO A C 1
ATOM 702 O O . PRO A 1 89 ? -15.889 4.463 15.106 1.00 97.88 89 PRO A O 1
ATOM 705 N N . ARG A 1 90 ? -16.955 6.090 13.992 1.00 98.12 90 ARG A N 1
ATOM 706 C CA . ARG A 1 90 ? -18.282 5.683 14.465 1.00 98.12 90 ARG A CA 1
ATOM 707 C C . ARG A 1 90 ? -18.578 4.242 14.050 1.00 98.12 90 ARG A C 1
ATOM 709 O O . ARG A 1 90 ? -18.741 3.936 12.866 1.00 98.12 90 ARG A O 1
ATOM 716 N N . ASN A 1 91 ? -18.747 3.374 15.039 1.00 97.06 91 ASN A N 1
ATOM 717 C CA . ASN A 1 91 ? -18.994 1.955 14.832 1.00 97.06 91 ASN A CA 1
ATOM 718 C C . ASN A 1 91 ? -20.395 1.549 15.327 1.00 97.06 91 ASN A C 1
ATOM 720 O O . ASN A 1 91 ? -20.567 1.274 16.514 1.00 97.06 91 ASN A O 1
ATOM 724 N N . PRO A 1 92 ? -21.409 1.479 14.444 1.00 97.06 92 PRO A N 1
ATOM 725 C CA . PRO A 1 92 ? -22.767 1.092 14.833 1.00 97.06 92 PRO A CA 1
ATOM 726 C C . PRO A 1 92 ? -22.926 -0.422 15.069 1.00 97.06 92 PRO A C 1
ATOM 728 O O . PRO A 1 92 ? -24.022 -0.865 15.394 1.00 97.06 92 PRO A O 1
ATOM 731 N N . PHE A 1 93 ? -21.880 -1.225 14.848 1.00 96.94 93 PHE A N 1
ATOM 732 C CA . PHE A 1 93 ? -21.966 -2.688 14.817 1.00 96.94 93 PHE A CA 1
ATOM 733 C C . PHE A 1 93 ? -21.468 -3.360 16.100 1.00 96.94 93 PHE A C 1
ATOM 735 O O . PHE A 1 93 ? -21.580 -4.576 16.225 1.00 96.94 93 PHE A O 1
ATOM 742 N N . GLY A 1 94 ? -20.873 -2.602 17.027 1.00 90.12 94 GLY A N 1
ATOM 743 C CA . GLY A 1 94 ? -20.408 -3.107 18.326 1.00 90.12 94 GLY A CA 1
ATOM 744 C C . GLY A 1 94 ? -19.225 -4.084 18.275 1.00 90.12 94 GLY A C 1
ATOM 745 O O . GLY A 1 94 ? -18.783 -4.547 19.321 1.00 90.12 94 GLY A O 1
ATOM 746 N N . LYS A 1 95 ? -18.688 -4.398 17.088 1.00 93.25 95 LYS A N 1
ATOM 747 C CA . LYS A 1 95 ? -17.498 -5.246 16.923 1.00 93.25 95 LYS A CA 1
ATOM 748 C C . LYS A 1 95 ? -16.238 -4.387 16.836 1.00 93.25 95 LYS A C 1
ATOM 750 O O . LYS A 1 95 ? -16.192 -3.540 15.947 1.00 93.25 95 LYS A O 1
ATOM 755 N N . PRO A 1 96 ? -15.223 -4.585 17.690 1.00 95.00 96 PRO A N 1
ATOM 756 C CA . PRO A 1 96 ? -13.992 -3.805 17.617 1.00 95.00 96 PRO A CA 1
ATOM 757 C C . PRO A 1 96 ? -13.255 -4.036 16.292 1.00 95.00 96 PRO A C 1
ATOM 759 O O . PRO A 1 96 ? -13.334 -5.122 15.714 1.00 95.00 96 PRO A O 1
ATOM 762 N N . VAL A 1 97 ? -12.529 -3.008 15.845 1.00 98.06 97 VAL A N 1
ATOM 763 C CA . VAL A 1 97 ? -11.621 -3.090 14.694 1.00 98.06 97 VAL A CA 1
ATOM 764 C C . VAL A 1 97 ? -10.260 -3.600 15.163 1.00 98.06 97 VAL A C 1
ATOM 766 O O . VAL A 1 97 ? -9.730 -3.071 16.138 1.00 98.06 97 VAL A O 1
ATOM 769 N N . THR A 1 98 ? -9.691 -4.595 14.484 1.00 98.62 98 THR A N 1
ATOM 770 C CA . THR A 1 98 ? -8.366 -5.171 14.798 1.00 98.62 98 THR A CA 1
ATOM 771 C C . THR A 1 98 ? -7.371 -4.977 13.650 1.00 98.62 98 THR A C 1
ATOM 773 O O . THR A 1 98 ? -7.777 -4.694 12.518 1.00 98.62 98 THR A O 1
ATOM 776 N N . LEU A 1 99 ? -6.070 -5.165 13.907 1.00 98.50 99 LEU A N 1
ATOM 777 C CA . LEU A 1 99 ? -5.037 -5.123 12.858 1.00 98.50 99 LEU A CA 1
ATOM 778 C C . LEU A 1 99 ? -5.313 -6.158 11.757 1.00 98.50 99 LEU A C 1
ATOM 780 O O . LEU A 1 99 ? -5.289 -5.804 10.579 1.00 98.50 99 LEU A O 1
ATOM 784 N N . ARG A 1 100 ? -5.701 -7.396 12.117 1.00 98.50 100 ARG A N 1
ATOM 785 C CA . ARG A 1 100 ? -6.081 -8.437 11.140 1.00 98.50 100 ARG A CA 1
ATOM 786 C C . ARG A 1 100 ? -7.145 -7.944 10.165 1.00 98.50 100 ARG A C 1
ATOM 788 O O . ARG A 1 100 ? -7.055 -8.178 8.961 1.00 98.50 100 ARG A O 1
ATOM 795 N N . GLN A 1 101 ? -8.164 -7.268 10.683 1.00 98.56 101 GLN A N 1
ATOM 796 C CA . GLN A 1 101 ? -9.280 -6.768 9.887 1.00 98.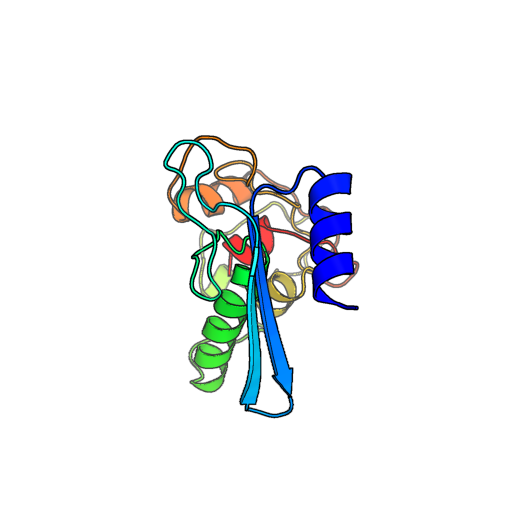56 101 GLN A CA 1
ATOM 797 C C . GLN A 1 101 ? -8.865 -5.594 8.993 1.00 98.56 101 GLN A C 1
ATOM 799 O O . GLN A 1 101 ? -9.372 -5.463 7.878 1.00 98.56 101 GLN A O 1
ATOM 804 N N . LEU A 1 102 ? -7.961 -4.730 9.460 1.00 98.56 102 LEU A N 1
ATOM 805 C CA . LEU A 1 102 ? -7.435 -3.615 8.671 1.00 98.56 102 LEU A CA 1
ATOM 806 C C . LEU A 1 102 ? -6.599 -4.122 7.487 1.00 98.56 102 LEU A C 1
ATOM 808 O O . LEU A 1 102 ? -6.922 -3.803 6.340 1.00 98.56 102 LEU A O 1
ATOM 812 N N . MET A 1 103 ? -5.610 -4.976 7.766 1.00 98.56 103 MET A N 1
ATOM 813 C CA . MET A 1 103 ? -4.679 -5.549 6.782 1.00 98.56 103 MET A CA 1
ATOM 814 C C . MET A 1 103 ? -5.396 -6.430 5.747 1.00 98.56 103 MET A C 1
ATOM 816 O O . MET A 1 103 ? -5.067 -6.428 4.568 1.00 98.56 103 MET A O 1
ATOM 820 N N . SER A 1 104 ? -6.453 -7.144 6.154 1.00 98.06 104 SER A N 1
ATOM 821 C CA . SER A 1 104 ? -7.242 -7.999 5.249 1.00 98.06 104 SER A CA 1
ATOM 822 C C . SER A 1 104 ? -8.375 -7.276 4.512 1.00 98.06 104 SER A C 1
ATOM 824 O O . SER A 1 104 ? -9.168 -7.925 3.826 1.00 98.06 104 SER A O 1
ATOM 826 N N . HIS A 1 105 ? -8.483 -5.946 4.634 1.00 98.38 105 HIS A N 1
ATOM 827 C CA . HIS A 1 105 ? -9.567 -5.155 4.043 1.00 98.38 105 HIS A CA 1
ATOM 828 C C . HIS A 1 105 ? -10.978 -5.581 4.508 1.00 98.38 105 HIS A C 1
ATOM 830 O O . HIS A 1 105 ? -11.948 -5.507 3.750 1.00 98.38 105 HIS A O 1
ATOM 836 N N . ARG A 1 106 ? -11.112 -6.019 5.766 1.00 98.25 106 ARG A N 1
ATOM 837 C CA . ARG A 1 106 ? -12.356 -6.519 6.389 1.00 98.25 106 ARG A CA 1
ATOM 838 C C . ARG A 1 106 ? -12.801 -5.724 7.622 1.00 98.25 106 ARG A C 1
ATOM 840 O O . ARG A 1 106 ? -13.756 -6.112 8.288 1.00 98.25 106 ARG A O 1
ATOM 847 N N . SER A 1 107 ? -12.176 -4.580 7.903 1.00 98.19 107 SER A N 1
ATOM 848 C CA . SER A 1 107 ? -12.515 -3.693 9.034 1.00 98.19 107 SER A CA 1
ATOM 849 C C . SER A 1 107 ? -13.851 -2.964 8.896 1.00 98.19 107 SER A C 1
ATOM 851 O O . SER A 1 107 ? -14.376 -2.441 9.874 1.00 98.19 107 SER A O 1
ATOM 853 N N . GLY A 1 108 ? -14.397 -2.884 7.680 1.00 98.06 108 GLY A N 1
ATOM 854 C CA . GLY A 1 108 ? -15.608 -2.115 7.402 1.00 98.06 108 GLY A CA 1
ATOM 855 C C . GLY A 1 108 ? -15.383 -0.608 7.239 1.00 98.06 108 GLY A C 1
ATOM 856 O O . GLY A 1 108 ? -16.357 0.116 7.040 1.00 98.06 108 GLY A O 1
ATOM 857 N N . LEU A 1 109 ? -14.139 -0.119 7.272 1.00 98.19 109 LEU A N 1
ATOM 858 C CA . LEU A 1 109 ? -13.828 1.299 7.067 1.00 98.19 109 LEU A CA 1
ATOM 859 C C . LEU A 1 109 ? -14.236 1.825 5.673 1.00 98.19 109 LEU A C 1
ATOM 861 O O . LEU A 1 109 ? -14.548 1.098 4.716 1.00 98.19 109 LEU A O 1
ATOM 865 N N . VAL A 1 110 ? -14.251 3.152 5.551 1.00 97.81 110 VAL A N 1
ATOM 866 C CA . VAL A 1 110 ? -14.334 3.846 4.258 1.00 97.81 110 VAL A CA 1
ATOM 867 C C . VAL A 1 110 ? -13.140 3.480 3.363 1.00 97.81 110 VAL A C 1
ATOM 869 O O . VAL A 1 110 ? -12.145 2.935 3.834 1.00 97.81 110 VAL A O 1
ATOM 872 N N . ARG A 1 111 ? -13.248 3.693 2.044 1.00 96.56 111 ARG A N 1
ATOM 873 C CA . ARG A 1 111 ? -12.154 3.342 1.118 1.00 96.56 111 ARG A CA 1
ATOM 874 C C . ARG A 1 111 ? -10.959 4.276 1.310 1.00 96.56 111 ARG A C 1
ATOM 876 O O . ARG A 1 111 ? -9.841 3.802 1.461 1.00 96.56 111 ARG A O 1
ATOM 883 N N . GLU A 1 112 ? -11.221 5.575 1.314 1.00 97.00 112 GLU A N 1
ATOM 884 C CA . GLU A 1 112 ? -10.223 6.631 1.467 1.00 97.00 112 GLU A CA 1
ATOM 885 C C . GLU A 1 112 ? -10.452 7.391 2.778 1.00 97.00 112 GLU A C 1
ATOM 887 O O . GLU A 1 112 ? -11.614 7.544 3.172 1.00 97.00 112 GLU A O 1
ATOM 892 N N . PRO A 1 113 ? -9.388 7.865 3.448 1.00 97.00 113 PRO A N 1
ATOM 893 C CA . PRO A 1 113 ? -9.530 8.791 4.564 1.00 97.00 113 PRO A CA 1
ATOM 894 C C . PRO A 1 113 ? -10.062 10.151 4.067 1.00 97.00 113 PRO A C 1
ATOM 896 O O . PRO A 1 113 ? -9.780 10.528 2.931 1.00 97.00 113 PRO A O 1
ATOM 899 N N . PRO A 1 114 ? -10.819 10.911 4.876 1.00 96.75 114 PRO A N 1
ATOM 900 C CA . PRO A 1 114 ? -11.256 12.255 4.488 1.00 96.75 114 PRO A CA 1
ATOM 901 C C . PRO A 1 114 ? -10.114 13.239 4.216 1.00 96.75 114 PRO A C 1
ATOM 903 O O . PRO A 1 114 ? -10.303 14.163 3.435 1.00 96.75 114 PRO A O 1
ATOM 906 N N . VAL A 1 115 ? -8.959 13.040 4.862 1.00 96.75 115 VAL A N 1
ATOM 907 C CA . VAL A 1 115 ? -7.751 13.862 4.712 1.00 96.75 115 VAL A CA 1
ATOM 908 C C . VAL A 1 115 ? -6.573 12.979 4.310 1.00 96.75 115 VAL A C 1
ATOM 910 O O . VAL A 1 115 ? -6.406 11.895 4.867 1.00 96.75 115 VAL A O 1
ATOM 913 N N . GLY A 1 116 ? -5.734 13.447 3.385 1.00 93.75 116 GLY A N 1
ATOM 914 C CA . GLY A 1 116 ? -4.533 12.738 2.934 1.00 93.75 116 GLY A CA 1
ATOM 915 C C . GLY A 1 116 ? -4.831 11.541 2.037 1.00 93.75 116 GLY A C 1
ATOM 916 O O . GLY A 1 116 ? -4.047 10.592 1.990 1.00 93.75 116 GLY A O 1
ATOM 917 N N . ASN A 1 117 ? -5.985 11.544 1.365 1.00 93.25 117 ASN A N 1
ATOM 918 C CA . ASN A 1 117 ? -6.311 10.498 0.404 1.00 93.25 117 ASN A CA 1
ATOM 919 C C . ASN A 1 117 ? -5.530 10.647 -0.904 1.00 93.25 117 ASN A C 1
ATOM 921 O O . ASN A 1 117 ? -4.977 11.695 -1.221 1.00 93.25 117 ASN A O 1
ATOM 925 N N . TYR A 1 118 ? -5.548 9.579 -1.698 1.00 85.69 118 TYR A N 1
ATOM 926 C CA . TYR A 1 118 ? -4.811 9.483 -2.958 1.00 85.69 118 TYR A CA 1
ATOM 927 C C . TYR A 1 118 ? -5.143 10.580 -3.994 1.00 85.69 118 TYR A C 1
ATOM 929 O O . TYR A 1 118 ? -4.365 10.787 -4.921 1.00 85.69 118 TYR A O 1
ATOM 937 N N . PHE A 1 119 ? -6.289 11.256 -3.873 1.00 88.12 119 PHE A N 1
ATOM 938 C CA . PHE A 1 119 ? -6.736 12.291 -4.811 1.00 88.12 119 PHE A CA 1
ATOM 939 C C . PHE A 1 119 ? -6.399 13.715 -4.356 1.00 88.12 119 PHE A C 1
ATOM 941 O O . PHE A 1 119 ? -6.653 14.665 -5.097 1.00 88.12 119 PHE A O 1
ATOM 948 N N . GLU A 1 120 ? -5.854 13.885 -3.153 1.00 89.50 120 GLU A N 1
ATOM 949 C CA . GLU A 1 120 ? -5.436 15.191 -2.661 1.00 89.50 120 GLU A CA 1
ATOM 950 C C . GLU A 1 120 ? -4.070 15.594 -3.216 1.00 89.50 120 GLU A C 1
ATOM 952 O O . GLU A 1 120 ? -3.172 14.777 -3.405 1.00 89.50 120 GLU A O 1
ATOM 957 N N . THR A 1 121 ? -3.904 16.896 -3.437 1.00 90.25 121 THR A N 1
ATOM 958 C CA . THR A 1 121 ? -2.617 17.503 -3.806 1.00 90.25 121 THR A CA 1
ATOM 959 C C . THR A 1 121 ? -1.792 17.932 -2.594 1.00 90.25 121 THR A C 1
ATOM 961 O O . THR A 1 121 ? -0.670 18.409 -2.747 1.00 90.25 121 THR A O 1
ATOM 964 N N . THR A 1 122 ? -2.351 17.795 -1.391 1.00 91.50 122 THR A N 1
ATOM 965 C CA . THR A 1 122 ? -1.688 18.099 -0.124 1.00 91.50 122 THR A CA 1
ATOM 966 C C . THR A 1 122 ? -1.091 16.850 0.506 1.00 91.50 122 THR A C 1
ATOM 968 O O . THR A 1 122 ? -1.648 15.763 0.393 1.00 91.50 122 THR A O 1
ATOM 971 N N . GLU A 1 123 ? 0.002 17.026 1.247 1.00 90.19 123 GLU A N 1
ATOM 972 C CA . GLU A 1 123 ? 0.692 15.952 1.969 1.00 90.19 123 GLU A CA 1
ATOM 973 C C . GLU A 1 123 ? 0.562 16.170 3.489 1.00 90.19 123 GLU A C 1
ATOM 975 O O . GLU A 1 123 ? 1.488 16.660 4.140 1.00 90.19 123 GLU A O 1
ATOM 980 N N . PRO A 1 124 ? -0.617 15.901 4.085 1.00 95.50 124 PRO A N 1
ATOM 981 C CA . PRO A 1 124 ? -0.788 16.007 5.527 1.00 95.50 124 PRO A CA 1
ATOM 982 C C . PRO A 1 124 ? 0.022 14.927 6.258 1.00 95.50 124 PRO A C 1
ATOM 984 O O . PRO A 1 124 ? 0.392 13.898 5.694 1.00 95.50 124 PRO A O 1
ATOM 987 N N . SER A 1 125 ? 0.264 15.136 7.554 1.00 96.31 125 SER A N 1
ATOM 988 C CA . SER A 1 125 ? 0.890 14.106 8.384 1.00 96.31 125 SER A CA 1
ATOM 989 C C . SER A 1 125 ? -0.007 12.875 8.509 1.00 96.31 125 SER A C 1
ATOM 991 O O . SER A 1 125 ? -1.236 12.987 8.544 1.00 96.31 125 SER A O 1
ATOM 993 N N . LEU A 1 126 ? 0.609 11.702 8.685 1.00 94.69 126 LEU A N 1
ATOM 994 C CA . LEU A 1 126 ? -0.126 10.462 8.934 1.00 94.69 126 LEU A CA 1
ATOM 995 C C . LEU A 1 126 ? -1.077 10.599 10.134 1.00 94.69 126 LEU A C 1
ATOM 997 O O . LEU A 1 126 ? -2.229 10.189 10.057 1.00 94.69 126 LEU A O 1
ATOM 1001 N N . ALA A 1 127 ? -0.642 11.265 11.208 1.00 96.25 127 ALA A N 1
ATOM 1002 C CA . ALA A 1 127 ? -1.486 11.526 12.374 1.00 96.25 127 ALA A CA 1
ATOM 1003 C C . ALA A 1 127 ? -2.775 12.289 12.016 1.00 96.25 127 ALA A C 1
ATOM 1005 O O . ALA A 1 127 ? -3.847 11.954 12.516 1.00 96.25 127 ALA A O 1
ATOM 1006 N N . ARG A 1 128 ? -2.701 13.278 11.113 1.00 97.38 128 ARG A N 1
ATOM 1007 C CA . ARG A 1 128 ? -3.881 14.019 10.644 1.00 97.38 128 ARG A CA 1
ATOM 1008 C C . ARG A 1 128 ? -4.790 13.143 9.780 1.00 97.38 128 ARG A C 1
ATOM 1010 O O . ARG A 1 128 ? -6.008 13.207 9.936 1.00 97.38 128 ARG A O 1
ATOM 1017 N N . THR A 1 129 ? -4.210 12.306 8.923 1.00 97.25 129 THR A N 1
ATOM 1018 C CA . THR A 1 129 ? -4.945 11.303 8.139 1.00 97.25 129 THR A CA 1
ATOM 1019 C C . THR A 1 129 ? -5.732 10.363 9.055 1.00 97.25 129 THR A C 1
ATOM 1021 O O . THR A 1 129 ? -6.933 10.189 8.858 1.00 97.25 129 THR A O 1
ATOM 1024 N N . ILE A 1 130 ? -5.105 9.823 10.105 1.00 97.50 130 ILE A N 1
ATOM 1025 C CA . ILE A 1 130 ? -5.769 8.917 11.057 1.00 97.50 130 ILE A CA 1
ATOM 1026 C C . ILE A 1 130 ? -6.830 9.635 11.883 1.00 97.50 130 ILE A C 1
ATOM 1028 O O . ILE A 1 130 ? -7.943 9.129 12.001 1.00 97.50 130 ILE A O 1
ATOM 1032 N N . ALA A 1 131 ? -6.541 10.836 12.387 1.00 98.12 131 ALA A N 1
ATOM 1033 C CA . ALA A 1 131 ? -7.517 11.623 13.139 1.00 98.12 131 ALA A CA 1
ATOM 1034 C C . ALA A 1 131 ? -8.784 11.914 12.317 1.00 98.12 131 ALA A C 1
ATOM 1036 O O . ALA A 1 131 ? -9.890 11.843 12.850 1.00 98.12 131 ALA A O 1
ATOM 1037 N N . SER A 1 132 ? -8.646 12.160 11.007 1.00 97.94 132 SER A N 1
ATOM 1038 C CA . SER A 1 132 ? -9.795 12.402 10.121 1.00 97.94 132 SER A CA 1
ATOM 1039 C C . SER A 1 132 ? -10.759 11.212 10.026 1.00 97.94 132 SER A C 1
ATOM 1041 O O . SER A 1 132 ? -11.942 11.387 9.737 1.00 97.94 132 SER A O 1
ATOM 1043 N N . LEU A 1 133 ? -10.301 9.988 10.322 1.00 98.31 133 LEU A N 1
ATOM 1044 C CA . LEU A 1 133 ? -11.162 8.805 10.316 1.00 98.31 133 LEU A CA 1
ATOM 1045 C C . LEU A 1 133 ? -12.195 8.821 11.446 1.00 98.31 133 LEU A C 1
ATOM 1047 O O . LEU A 1 133 ? -13.245 8.195 11.297 1.00 98.31 133 LEU A O 1
ATOM 1051 N N . ASN A 1 134 ? -11.966 9.575 12.523 1.00 98.31 134 ASN A N 1
ATOM 1052 C CA . ASN A 1 134 ? -12.913 9.700 13.635 1.00 98.31 134 ASN A CA 1
ATOM 1053 C C . ASN A 1 134 ? -14.223 10.393 13.222 1.00 98.31 134 ASN A C 1
ATOM 1055 O O . ASN A 1 134 ? -15.271 10.161 13.822 1.00 98.31 134 ASN A O 1
ATOM 1059 N N . GLU A 1 135 ? -14.195 11.173 12.141 1.00 97.81 135 GLU A N 1
ATOM 1060 C CA . GLU A 1 135 ? -15.379 11.809 11.549 1.00 97.81 135 GLU A CA 1
ATOM 1061 C C . GLU A 1 135 ? -16.196 10.838 10.679 1.00 97.81 135 GLU A C 1
ATOM 1063 O O . GLU A 1 135 ? -17.306 11.147 10.239 1.00 97.81 135 GLU A O 1
ATOM 1068 N N . THR A 1 136 ? -15.668 9.638 10.425 1.00 98.25 136 THR A N 1
ATOM 1069 C CA . THR A 1 136 ? -16.289 8.646 9.546 1.00 98.25 136 THR A CA 1
ATOM 1070 C C . THR A 1 136 ? -17.143 7.639 10.314 1.00 98.25 136 THR A C 1
ATOM 1072 O O . THR A 1 136 ? -17.136 7.553 11.543 1.00 98.25 136 THR A O 1
ATOM 1075 N N . LYS A 1 137 ? -17.902 6.839 9.561 1.00 98.12 137 LYS A N 1
ATOM 1076 C CA . LYS A 1 137 ? -18.682 5.708 10.063 1.00 98.12 137 LYS A CA 1
ATOM 1077 C C . LYS A 1 137 ? -18.279 4.445 9.310 1.00 98.12 137 LYS A C 1
ATOM 1079 O O . LYS A 1 137 ? -18.119 4.485 8.089 1.00 98.12 137 LYS A O 1
ATOM 1084 N N . LEU A 1 138 ? -18.176 3.318 10.017 1.00 98.19 138 LEU A N 1
ATOM 1085 C CA . LEU A 1 138 ? -17.995 2.017 9.370 1.00 98.19 138 LEU A CA 1
ATOM 1086 C C . LEU A 1 138 ? -19.158 1.749 8.403 1.00 98.19 138 LEU A C 1
ATOM 1088 O O . LEU A 1 138 ? -20.332 1.916 8.741 1.00 98.19 138 LEU A O 1
ATOM 1092 N N . VAL A 1 139 ? -18.814 1.325 7.19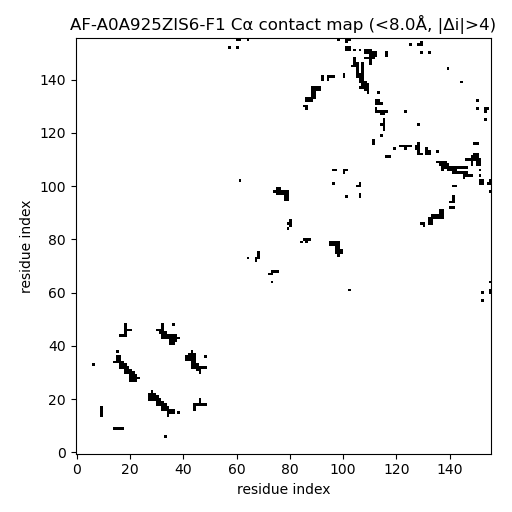0 1.00 97.69 139 VAL A N 1
ATOM 1093 C CA . VAL A 1 139 ? -19.750 1.037 6.096 1.00 97.69 139 VAL A CA 1
ATOM 1094 C C . VAL A 1 139 ? -20.347 -0.361 6.237 1.00 97.69 139 VAL A C 1
ATOM 1096 O O . VAL A 1 139 ? -21.516 -0.566 5.923 1.00 97.69 139 VAL A O 1
ATOM 1099 N N . TYR A 1 140 ? -19.566 -1.312 6.750 1.00 96.56 140 TYR A N 1
ATOM 1100 C CA . TYR A 1 140 ? -20.000 -2.681 7.017 1.00 96.56 140 TYR A CA 1
ATOM 1101 C C . TYR A 1 140 ? -19.569 -3.108 8.414 1.00 96.56 140 TYR A C 1
ATOM 1103 O O . TYR A 1 140 ? -18.599 -2.575 8.954 1.00 96.56 140 TYR A O 1
ATOM 1111 N N . ALA A 1 141 ? -20.262 -4.093 8.983 1.00 97.12 141 ALA A N 1
ATOM 1112 C CA . ALA A 1 141 ? -19.772 -4.744 10.186 1.00 97.12 141 ALA A CA 1
ATOM 1113 C C . ALA A 1 141 ? -18.418 -5.414 9.882 1.00 97.12 141 ALA A C 1
ATOM 1115 O O . ALA A 1 141 ? -18.303 -6.057 8.825 1.00 97.12 141 ALA A O 1
ATOM 1116 N N . PRO A 1 142 ? -17.416 -5.303 10.775 1.00 97.44 142 PRO A N 1
ATOM 1117 C CA . PRO A 1 142 ? -16.155 -6.009 10.608 1.00 97.44 142 PRO A CA 1
ATOM 1118 C C . PRO A 1 142 ? -16.376 -7.497 10.316 1.00 97.44 142 PRO A C 1
ATOM 1120 O O . PRO A 1 142 ? -17.312 -8.110 10.845 1.00 97.44 142 PRO A O 1
ATOM 1123 N N . 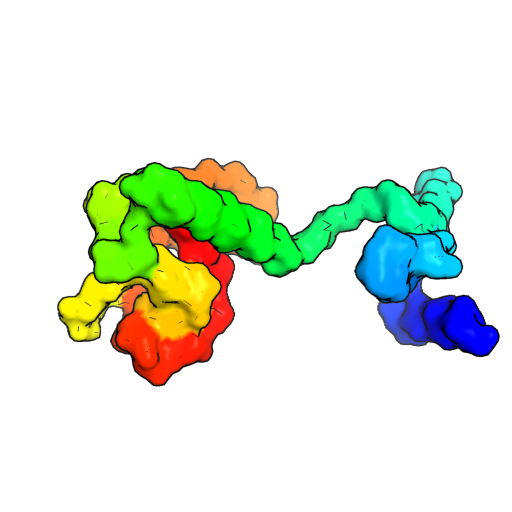GLU A 1 143 ? -15.535 -8.057 9.449 1.00 96.56 143 GLU A N 1
ATOM 1124 C CA . GLU A 1 143 ? -15.550 -9.456 8.998 1.00 96.56 143 GLU A CA 1
ATOM 1125 C C . GLU A 1 143 ? -16.732 -9.885 8.113 1.00 96.56 143 GLU A C 1
ATOM 1127 O O . GLU A 1 143 ? -16.775 -11.034 7.680 1.00 96.56 143 GLU A O 1
ATOM 1132 N N . THR A 1 144 ? -17.677 -8.997 7.789 1.00 96.94 144 THR A N 1
ATOM 1133 C CA . THR A 1 144 ? -18.845 -9.379 6.966 1.00 96.94 144 THR A CA 1
ATOM 1134 C C . THR A 1 144 ? -18.646 -9.192 5.465 1.00 96.94 144 THR A C 1
ATOM 1136 O O . THR A 1 144 ? -19.328 -9.844 4.676 1.00 96.94 144 THR A O 1
ATOM 1139 N N . ARG A 1 145 ? -17.730 -8.306 5.048 1.00 96.81 145 ARG A N 1
ATOM 1140 C CA . ARG A 1 145 ? -17.387 -8.060 3.640 1.00 96.81 145 ARG A CA 1
ATOM 1141 C C . ARG A 1 145 ? -15.920 -7.678 3.499 1.00 96.81 145 ARG A C 1
ATOM 1143 O O . ARG A 1 145 ? -15.401 -6.931 4.325 1.00 96.81 145 ARG A O 1
ATOM 1150 N N . THR A 1 146 ? -15.302 -8.106 2.403 1.00 97.81 146 THR A N 1
ATOM 1151 C CA . THR A 1 146 ? -14.021 -7.556 1.950 1.00 97.81 146 THR A CA 1
ATOM 1152 C C . THR A 1 146 ? -14.280 -6.288 1.146 1.00 97.81 146 THR A C 1
ATOM 1154 O O . THR A 1 146 ? -15.066 -6.290 0.198 1.00 97.81 146 THR A O 1
ATOM 1157 N N . LYS A 1 147 ? -13.624 -5.193 1.520 1.00 96.88 147 LYS A N 1
ATOM 1158 C CA . LYS A 1 147 ? -13.696 -3.904 0.838 1.00 96.88 147 LYS A CA 1
ATOM 1159 C C . LYS A 1 147 ? -12.322 -3.253 0.862 1.00 96.88 147 LYS A C 1
ATOM 1161 O O . LYS A 1 147 ? -11.877 -2.790 1.909 1.00 96.88 147 LYS A O 1
ATOM 1166 N N . TYR A 1 148 ? -11.698 -3.163 -0.311 1.00 97.81 148 TYR A N 1
ATOM 1167 C CA . TYR A 1 148 ? -10.421 -2.476 -0.474 1.00 97.81 148 TYR A CA 1
ATOM 1168 C C . TYR A 1 148 ? -10.460 -1.076 0.152 1.00 97.81 148 TYR A C 1
ATOM 1170 O O . TYR A 1 148 ? -11.364 -0.279 -0.123 1.00 97.81 148 TYR A O 1
ATOM 1178 N N . SER A 1 149 ? -9.483 -0.794 1.009 1.00 97.94 149 SER A N 1
ATOM 1179 C CA . SER A 1 149 ? -9.444 0.418 1.817 1.00 97.94 149 SER A CA 1
ATOM 1180 C C . SER A 1 149 ? -8.005 0.874 2.030 1.00 97.94 149 SER A C 1
ATOM 1182 O O . SER A 1 149 ? -7.219 0.206 2.698 1.00 97.94 149 SER A O 1
ATOM 1184 N N . ASN A 1 150 ? -7.679 2.032 1.457 1.00 97.62 150 ASN A N 1
ATOM 1185 C CA . ASN A 1 150 ? -6.456 2.766 1.751 1.00 97.62 150 ASN A CA 1
ATOM 1186 C C . ASN A 1 150 ? -6.500 3.344 3.168 1.00 97.62 150 ASN A C 1
ATOM 1188 O O . ASN A 1 150 ? -5.480 3.331 3.840 1.00 97.62 150 ASN A O 1
ATOM 1192 N N . ALA A 1 151 ? -7.674 3.771 3.647 1.00 97.62 151 ALA A N 1
ATOM 1193 C CA . ALA A 1 151 ? -7.857 4.218 5.031 1.00 97.62 151 ALA A CA 1
ATOM 1194 C C . ALA A 1 151 ? -7.468 3.133 6.047 1.00 97.62 151 ALA A C 1
ATOM 1196 O O . ALA A 1 151 ? -6.799 3.421 7.036 1.00 97.62 151 ALA A O 1
ATOM 1197 N N . ALA A 1 152 ? -7.866 1.883 5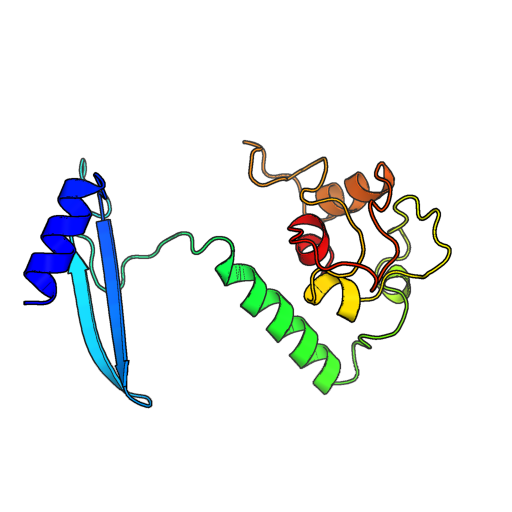.786 1.00 97.81 152 ALA A N 1
ATOM 1198 C CA . ALA A 1 152 ? -7.527 0.760 6.644 1.00 97.81 152 ALA A CA 1
ATOM 1199 C C . ALA A 1 152 ? -6.015 0.551 6.706 1.00 97.81 152 ALA A C 1
ATOM 1201 O O . ALA A 1 152 ? -5.478 0.512 7.801 1.00 97.81 152 ALA A O 1
ATOM 1202 N N . ILE A 1 153 ? -5.335 0.506 5.556 1.00 97.69 153 ILE A N 1
ATOM 1203 C CA . ILE A 1 153 ? -3.879 0.309 5.522 1.00 97.69 153 ILE A CA 1
ATOM 1204 C C . ILE A 1 153 ? -3.114 1.522 6.049 1.00 97.69 153 ILE A C 1
ATOM 1206 O O . ILE A 1 153 ? -2.085 1.346 6.671 1.00 97.69 153 ILE A O 1
ATOM 1210 N N . ALA A 1 154 ? -3.612 2.747 5.876 1.00 96.12 154 ALA A N 1
ATOM 1211 C CA . ALA A 1 154 ? -2.991 3.914 6.500 1.00 96.12 154 ALA A CA 1
ATOM 1212 C C . ALA A 1 154 ? -2.991 3.817 8.037 1.00 96.12 154 ALA A C 1
ATOM 1214 O O . ALA A 1 154 ? -2.104 4.368 8.675 1.00 96.12 154 ALA A O 1
ATOM 1215 N N . THR A 1 155 ? -3.986 3.137 8.621 1.00 97.19 155 THR A N 1
ATOM 1216 C CA . THR A 1 155 ? -4.106 2.935 10.078 1.00 97.19 155 THR A CA 1
ATOM 1217 C C . THR A 1 155 ? -3.136 1.873 10.611 1.00 97.19 155 THR A C 1
ATOM 1219 O O . THR A 1 155 ? -2.913 1.817 11.818 1.00 97.19 155 THR A O 1
ATOM 1222 N N . VAL A 1 156 ? -2.610 1.020 9.728 1.00 95.56 156 VAL A N 1
ATOM 1223 C CA . VAL A 1 156 ? -1.670 -0.068 10.028 1.00 95.56 156 VAL A CA 1
ATOM 1224 C C . VAL A 1 156 ? -0.251 0.489 10.087 1.00 95.56 156 VAL A C 1
ATOM 1226 O O . VAL A 1 156 ? 0.415 0.235 11.112 1.00 95.56 156 VAL A O 1
#

Radius of gyration: 20.28 Å; Cα contacts (8 Å, |Δi|>4): 238; chains: 1; bounding box: 40×38×52 Å

Foldseek 3Di:
DVVVVVVVVCVVVVPQKDWDFDDDPHDGPDIFMDHAPDVVVRHTDGNPDDDDPPPVVLVVLVVVVVVCVVVVNDDQPDALCVVVVLQAAAEPQPDGAGNVQLSQQQRQADAAQPPCGPPDPDHDDLVVSRNSNNVHYRNDHGPPDRDHHPSSSSSD

Nearest PDB structures (foldseek):
  7v21-assembly1_D  TM=8.596E-01  e=3.711E-09  Homo sapiens
  7v21-assembly1_B  TM=8.427E-01  e=1.477E-09  Homo sapiens
  7v21-assembly1_C  TM=8.422E-01  e=3.711E-09  Homo sapiens
  7v1z-assembly1_A  TM=8.560E-01  e=5.881E-09  Homo sapiens
  7v1y-assembly1_B  TM=8.396E-01  e=8.727E-09  Homo sapiens

Sequence (156 aa):
MLEKFIEHEMRDKDLPALSIALVDDQQIVWAKGFGFADAKAKIPATAETVYRVGSVSKLFTDIAIMQLVEQGKLDLDVPVTRYLPDFHPRNPFGKPVTLRQLMSHRSGLVREPPVGNYFETTEPSLARTIASLNETKLVYAPETRTKYSNAAIATV

Secondary structure (DSSP, 8-state):
-HHHHHHHHHHHTT-SEEEEEEEETTEEEEEEEEEEEETTTTEE--TT-----GGGHHHHHHHHHHHHHHTTS--SSSBGGGT-TT---B-TT-PPPBHHHHHTT-S---SS-SSS-TT-S----HHHHHHHGGG-B-SS-TTS-----HHHHHT-

pLDDT: mean 96.8, std 2.32, range [84.5, 98.81]

Solvent-accessible surface area (backbone atoms only — not comparable to full-atom values): 9063 Å² total; per-residue (Å²): 113,67,67,64,48,52,56,47,53,29,62,77,67,70,48,57,48,50,61,48,73,45,69,57,98,91,41,78,79,45,68,42,34,39,60,23,72,34,67,89,81,64,38,66,26,37,58,82,60,86,73,88,66,65,78,61,55,52,58,57,55,54,49,55,51,51,55,34,35,77,68,69,76,47,67,50,84,45,50,44,44,82,82,37,76,84,63,55,44,43,64,94,66,84,64,77,50,24,48,50,27,22,76,64,22,14,38,16,59,47,44,59,30,84,36,63,29,95,85,52,94,60,86,64,54,69,68,55,25,54,54,39,36,42,82,38,56,50,76,44,52,56,76,74,49,80,48,81,30,58,34,31,49,73,69,105

Mean predicted aligned error: 3.49 Å